Protein AF-A0A6I5CLK4-F1 (afdb_monomer)

Sequence (75 aa):
ELGAPRYEVAEALEKAALEELHSRRPDRVLATNVEFWAAIMLDFAEVPAHMFTSMFTCARTAGWSAHILEQKRTG

Structure (mmCIF, N/CA/C/O backbone):
data_AF-A0A6I5CLK4-F1
#
_entry.id   AF-A0A6I5CLK4-F1
#
loop_
_atom_site.group_PDB
_atom_site.id
_atom_site.type_symbol
_atom_site.label_atom_id
_atom_site.label_alt_id
_atom_site.label_comp_id
_atom_site.label_asym_id
_atom_site.label_entity_id
_atom_site.label_s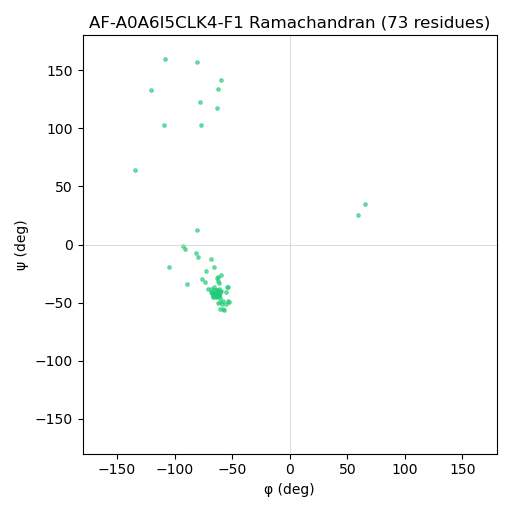eq_id
_atom_site.pdbx_PDB_ins_code
_atom_site.Cartn_x
_atom_site.Cartn_y
_atom_site.Cartn_z
_atom_site.occupancy
_atom_site.B_iso_or_equiv
_atom_site.auth_seq_id
_atom_site.auth_comp_id
_atom_site.auth_asym_id
_atom_site.auth_atom_id
_atom_site.pdbx_PDB_model_num
ATOM 1 N N . GLU A 1 1 ? 1.644 16.357 -16.320 1.00 66.06 1 GLU A N 1
ATOM 2 C CA . GLU A 1 1 ? 1.660 15.000 -15.731 1.00 66.06 1 GLU A CA 1
ATOM 3 C C . GLU A 1 1 ? 3.068 14.683 -15.245 1.00 66.06 1 GLU A C 1
ATOM 5 O O . GLU A 1 1 ? 4.005 15.278 -15.764 1.00 66.06 1 GLU A O 1
ATOM 10 N N . LEU A 1 2 ? 3.222 13.823 -14.232 1.00 72.75 2 LEU A N 1
ATOM 11 C CA . LEU A 1 2 ? 4.515 13.550 -13.579 1.00 72.75 2 LEU A CA 1
ATOM 12 C C . LEU A 1 2 ? 5.419 12.569 -14.352 1.00 72.75 2 LEU A C 1
ATOM 14 O O . LEU A 1 2 ? 6.588 12.446 -14.011 1.00 72.75 2 LEU A O 1
ATOM 18 N N . GLY A 1 3 ? 4.907 11.894 -15.390 1.00 84.12 3 GLY A N 1
ATOM 19 C CA . GLY A 1 3 ? 5.714 11.026 -16.259 1.00 84.12 3 GLY A CA 1
ATOM 20 C C . G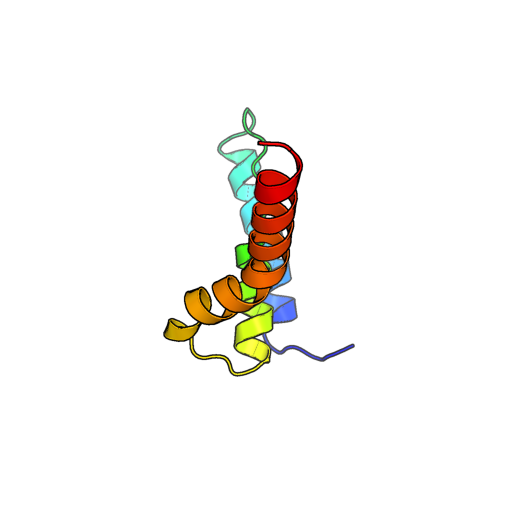LY A 1 3 ? 6.288 9.786 -15.566 1.00 84.12 3 GLY A C 1
ATOM 21 O O . GLY A 1 3 ? 7.406 9.383 -15.875 1.00 84.12 3 GLY A O 1
ATOM 22 N N . ALA A 1 4 ? 5.558 9.194 -14.613 1.00 88.50 4 ALA A N 1
ATOM 23 C CA . ALA A 1 4 ? 6.021 8.017 -13.882 1.00 88.50 4 ALA A CA 1
ATOM 24 C C . ALA A 1 4 ? 6.217 6.817 -14.838 1.00 88.50 4 ALA A C 1
ATOM 26 O O . ALA A 1 4 ? 5.230 6.345 -15.406 1.00 88.50 4 ALA A O 1
ATOM 27 N N . PRO A 1 5 ? 7.442 6.267 -14.997 1.00 92.00 5 PRO A N 1
ATOM 28 C CA . PRO A 1 5 ? 7.737 5.260 -16.027 1.00 92.00 5 PRO A CA 1
ATOM 29 C C . PRO A 1 5 ? 6.908 3.976 -15.925 1.00 92.00 5 PRO A C 1
ATOM 31 O O . PRO A 1 5 ? 6.708 3.279 -16.914 1.00 92.00 5 PRO A O 1
ATOM 34 N N . ARG A 1 6 ? 6.433 3.645 -14.720 1.00 94.94 6 ARG A N 1
ATOM 35 C CA . ARG A 1 6 ? 5.621 2.449 -14.466 1.00 94.94 6 ARG A CA 1
ATOM 36 C C . ARG A 1 6 ? 4.115 2.677 -14.600 1.00 94.94 6 ARG A C 1
ATOM 38 O O . ARG A 1 6 ? 3.378 1.708 -14.460 1.00 94.94 6 ARG A O 1
ATOM 45 N N . TYR A 1 7 ? 3.656 3.905 -14.850 1.00 95.44 7 TYR A N 1
ATOM 46 C CA . TYR A 1 7 ? 2.228 4.235 -14.862 1.00 95.44 7 TYR A CA 1
ATOM 47 C C . TYR A 1 7 ? 1.442 3.393 -15.874 1.00 95.44 7 TYR A C 1
ATOM 49 O O . TYR A 1 7 ? 0.521 2.684 -15.481 1.00 95.44 7 TYR A O 1
ATOM 57 N N . GLU A 1 8 ? 1.853 3.404 -17.146 1.00 96.44 8 GLU A N 1
ATOM 58 C CA . GLU A 1 8 ? 1.144 2.693 -18.222 1.00 96.44 8 GLU A CA 1
ATOM 59 C C . GLU A 1 8 ? 1.062 1.183 -17.953 1.00 96.44 8 GLU A C 1
ATOM 61 O O . GLU A 1 8 ? 0.026 0.549 -18.151 1.00 96.44 8 GLU A O 1
ATOM 66 N N . VAL A 1 9 ? 2.150 0.601 -17.439 1.00 97.31 9 VAL A N 1
ATOM 67 C CA . VAL A 1 9 ? 2.200 -0.824 -17.084 1.00 97.31 9 VAL A CA 1
ATOM 68 C C . VAL A 1 9 ? 1.294 -1.127 -15.889 1.00 97.31 9 VAL A C 1
ATOM 70 O O . VAL A 1 9 ? 0.618 -2.155 -15.885 1.00 97.31 9 VAL A O 1
ATOM 73 N N . ALA A 1 10 ? 1.266 -0.254 -14.880 1.00 97.50 10 ALA A N 1
ATOM 74 C CA . ALA A 1 10 ? 0.421 -0.421 -1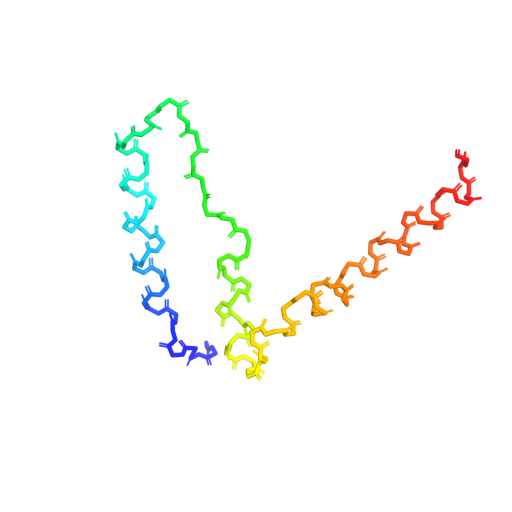3.703 1.00 97.50 10 ALA A CA 1
ATOM 75 C C . ALA A 1 10 ? -1.072 -0.319 -14.050 1.00 97.50 10 ALA A C 1
ATOM 77 O O . ALA A 1 10 ? -1.848 -1.165 -13.616 1.00 97.50 10 ALA A O 1
ATOM 78 N N . GLU A 1 11 ? -1.465 0.645 -14.882 1.00 97.44 11 GLU A N 1
ATOM 79 C CA . GLU A 1 11 ? -2.850 0.812 -15.343 1.00 97.44 11 GLU A CA 1
ATOM 80 C C . GLU A 1 11 ? -3.320 -0.395 -16.173 1.00 97.44 11 GLU A C 1
ATOM 82 O O . GLU A 1 11 ? -4.394 -0.954 -15.933 1.00 97.44 11 GLU A O 1
ATOM 87 N N . ALA A 1 12 ? -2.486 -0.864 -17.110 1.00 98.06 12 ALA A N 1
ATOM 88 C CA . ALA A 1 12 ? -2.793 -2.051 -17.905 1.00 98.06 12 ALA A CA 1
ATOM 89 C C . ALA A 1 12 ? -2.935 -3.311 -17.032 1.00 98.06 12 ALA A C 1
ATOM 91 O O . ALA A 1 12 ? -3.839 -4.124 -17.251 1.00 98.06 12 ALA A O 1
ATOM 92 N N . LEU A 1 13 ? -2.064 -3.465 -16.028 1.00 98.25 13 LEU A N 1
ATOM 93 C CA . LEU A 1 13 ? -2.113 -4.578 -15.082 1.00 98.25 13 LEU A CA 1
ATOM 94 C C . LEU A 1 13 ? -3.359 -4.517 -14.195 1.00 98.25 13 LEU A C 1
ATOM 96 O O . LEU A 1 13 ? -4.008 -5.544 -14.011 1.00 98.25 13 LEU A O 1
ATOM 100 N N . GLU A 1 14 ? -3.701 -3.343 -13.663 1.00 98.25 14 GLU A N 1
ATOM 101 C CA . GLU A 1 14 ? -4.899 -3.136 -12.848 1.00 98.25 14 GLU A CA 1
ATOM 102 C C . GLU A 1 14 ? -6.153 -3.574 -13.609 1.00 98.25 14 GLU A C 1
ATOM 104 O O . GLU A 1 14 ? -6.924 -4.400 -13.116 1.00 98.25 14 GLU A O 1
ATOM 109 N N . LYS A 1 15 ? -6.317 -3.093 -14.845 1.00 98.31 15 LYS A N 1
ATOM 110 C CA . LYS A 1 15 ? -7.464 -3.444 -15.685 1.00 98.31 15 LYS A CA 1
ATOM 111 C C . LYS A 1 15 ? -7.555 -4.952 -15.930 1.00 98.31 15 LYS A C 1
ATOM 113 O O . LYS A 1 15 ? -8.600 -5.549 -15.675 1.00 98.31 15 LYS A O 1
ATOM 118 N N . ALA A 1 16 ? -6.460 -5.573 -16.372 1.00 98.44 16 ALA A N 1
ATOM 119 C CA . ALA A 1 16 ? -6.433 -7.007 -16.656 1.00 98.44 16 ALA A CA 1
ATOM 120 C C . ALA A 1 16 ? -6.682 -7.855 -15.395 1.00 98.44 16 ALA A C 1
ATOM 122 O O . ALA A 1 16 ? -7.397 -8.858 -15.445 1.00 98.44 16 ALA A O 1
ATOM 123 N N . ALA A 1 17 ? -6.126 -7.449 -14.250 1.00 98.00 17 ALA A N 1
ATOM 124 C CA . ALA A 1 17 ? -6.323 -8.142 -12.983 1.00 98.00 17 ALA A CA 1
ATOM 125 C C . ALA A 1 17 ? -7.778 -8.053 -12.508 1.00 98.00 17 ALA A C 1
ATOM 127 O O . ALA A 1 17 ? -8.341 -9.067 -12.104 1.00 98.00 17 ALA A O 1
ATOM 128 N N . LEU A 1 18 ? -8.404 -6.875 -12.579 1.00 98.00 18 LEU A N 1
ATOM 129 C CA . LEU A 1 18 ? -9.803 -6.696 -12.184 1.00 98.00 18 LEU A CA 1
ATOM 130 C C . LEU A 1 18 ? -10.762 -7.480 -13.086 1.00 98.00 18 LEU A C 1
ATOM 132 O O . LEU A 1 18 ? -11.687 -8.113 -12.577 1.00 98.00 18 LEU A O 1
ATOM 136 N N . GLU A 1 19 ? -10.540 -7.477 -14.402 1.00 97.81 19 GLU A N 1
ATOM 137 C CA . GLU A 1 19 ? -11.327 -8.276 -15.352 1.00 97.81 19 GLU A CA 1
ATOM 138 C C . GLU A 1 19 ? -11.252 -9.775 -15.011 1.00 97.81 19 GLU A C 1
ATOM 140 O O . GLU A 1 19 ? -12.283 -10.442 -14.874 1.00 97.81 19 GLU A O 1
ATOM 145 N N . GLU A 1 20 ? -10.044 -10.296 -14.783 1.00 98.06 20 GLU A N 1
ATOM 146 C CA . GLU A 1 20 ? -9.838 -11.707 -14.447 1.00 98.06 20 GLU A CA 1
ATOM 147 C C . GLU A 1 20 ? -10.415 -12.075 -13.071 1.00 98.06 20 GLU A C 1
ATOM 149 O O . GLU A 1 20 ? -11.041 -13.126 -12.903 1.00 98.06 20 GLU A O 1
ATOM 154 N N . LEU A 1 21 ? -10.233 -11.214 -12.066 1.00 97.56 21 LEU A N 1
ATOM 155 C CA . LEU A 1 21 ? -10.735 -11.443 -10.712 1.00 97.56 21 LEU A CA 1
ATOM 156 C C . LEU A 1 21 ? -12.265 -11.458 -10.673 1.00 97.56 21 LEU A C 1
ATOM 158 O O . LEU A 1 21 ? -12.836 -12.355 -10.048 1.00 97.56 21 LEU A O 1
ATOM 162 N N . HIS A 1 22 ? -12.925 -10.536 -11.379 1.00 96.44 22 HIS A N 1
ATOM 163 C CA . HIS A 1 22 ? -14.384 -10.529 -11.499 1.00 96.44 22 HIS A CA 1
ATOM 164 C C . HIS A 1 22 ? -14.910 -11.751 -12.256 1.00 96.44 22 HIS A C 1
ATOM 166 O O . HIS A 1 22 ? -15.911 -12.332 -11.843 1.00 96.44 22 HIS A O 1
ATOM 172 N N . SER A 1 23 ? -14.219 -12.189 -13.314 1.00 97.00 23 SER A N 1
ATOM 173 C CA . SER A 1 23 ? -14.578 -13.408 -14.051 1.00 97.00 23 SER A CA 1
ATOM 174 C C . SER A 1 23 ? -14.512 -14.658 -13.161 1.00 97.00 23 SER A C 1
ATOM 176 O O . SER A 1 23 ? -15.427 -15.483 -13.152 1.00 97.00 23 SER A O 1
ATOM 178 N N . ARG A 1 24 ? -13.455 -14.787 -12.345 1.00 97.69 24 ARG A N 1
ATOM 179 C CA . ARG A 1 24 ? -13.261 -15.945 -11.453 1.00 97.69 24 ARG A CA 1
ATOM 180 C C . ARG A 1 24 ? -14.136 -15.929 -10.203 1.00 97.69 24 ARG A C 1
ATOM 182 O O . ARG A 1 24 ? -14.411 -16.994 -9.648 1.00 97.69 24 ARG A O 1
ATOM 189 N N . ARG A 1 25 ? -14.487 -14.746 -9.697 1.00 96.38 25 ARG A N 1
ATOM 190 C CA . ARG A 1 25 ? -15.209 -14.543 -8.429 1.00 96.38 25 ARG A CA 1
ATOM 191 C C . ARG A 1 25 ? -16.348 -13.531 -8.615 1.00 96.38 25 ARG A C 1
ATOM 193 O O . ARG A 1 25 ? -16.316 -12.472 -7.991 1.00 96.38 25 ARG A O 1
ATOM 200 N N . PRO A 1 26 ? -17.361 -13.841 -9.443 1.00 94.44 26 PRO A N 1
ATOM 201 C CA . PRO A 1 26 ? -18.426 -12.894 -9.783 1.00 94.44 26 PRO A CA 1
ATOM 202 C C . PRO A 1 26 ? -19.312 -12.518 -8.586 1.00 94.44 26 PRO A C 1
ATOM 204 O O . PRO A 1 26 ? -19.999 -11.502 -8.611 1.00 94.44 26 PRO A O 1
ATOM 207 N N . ASP A 1 27 ? -19.298 -13.327 -7.527 1.00 96.75 27 ASP A N 1
ATOM 208 C CA . ASP A 1 27 ? -20.017 -13.110 -6.273 1.00 96.75 27 ASP A CA 1
ATOM 209 C C . ASP A 1 27 ? -19.294 -12.155 -5.305 1.00 96.75 27 ASP A C 1
ATOM 211 O O . ASP A 1 27 ? -19.852 -11.789 -4.269 1.00 96.75 27 ASP A O 1
ATOM 215 N N . ARG A 1 28 ? -18.055 -11.744 -5.613 1.00 94.56 28 ARG A N 1
ATOM 216 C CA . ARG A 1 28 ? -17.246 -10.868 -4.759 1.00 94.56 28 ARG A CA 1
ATOM 217 C C . ARG A 1 28 ? -16.862 -9.585 -5.478 1.00 94.56 28 ARG A C 1
ATOM 219 O O . ARG A 1 28 ? -16.327 -9.607 -6.579 1.00 94.56 28 ARG A O 1
ATOM 226 N N . VAL A 1 29 ? -17.037 -8.463 -4.786 1.00 93.00 29 VAL A N 1
ATOM 227 C CA . VAL A 1 29 ? -16.496 -7.174 -5.225 1.00 93.00 29 VAL A CA 1
ATOM 228 C C . VAL A 1 29 ? -15.001 -7.162 -4.920 1.00 93.00 29 VAL A C 1
ATOM 230 O O . VAL A 1 29 ? -14.597 -7.026 -3.764 1.00 93.00 29 VAL A O 1
ATOM 233 N N . LEU A 1 30 ? -14.184 -7.354 -5.954 1.00 95.38 30 LEU A N 1
ATOM 234 C CA . LEU A 1 30 ? -12.728 -7.313 -5.869 1.00 95.38 30 LEU A CA 1
ATOM 235 C C . LEU A 1 30 ? -12.253 -6.044 -6.571 1.00 95.38 30 LEU A C 1
ATOM 237 O O . LEU A 1 30 ? -12.241 -5.972 -7.792 1.00 95.38 30 LEU A O 1
ATOM 241 N N . ALA A 1 31 ? -11.894 -5.037 -5.780 1.00 96.19 31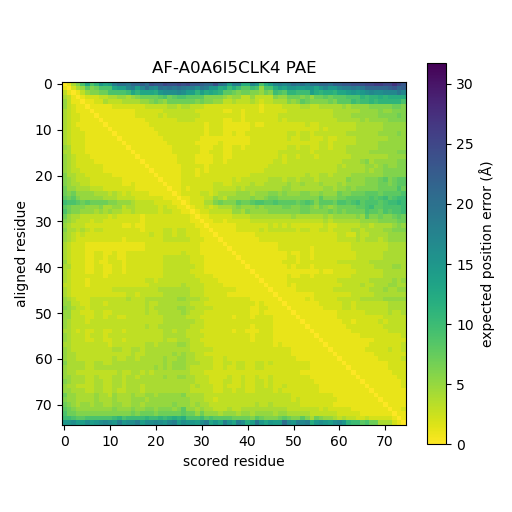 ALA A N 1
ATOM 242 C CA . ALA A 1 31 ? -11.369 -3.764 -6.259 1.00 96.19 31 ALA A CA 1
ATOM 243 C C . ALA A 1 31 ? -9.875 -3.642 -5.942 1.00 96.19 31 ALA A C 1
ATOM 245 O O . ALA A 1 31 ? -9.365 -4.311 -5.037 1.00 96.19 31 ALA A O 1
ATOM 246 N N . THR A 1 32 ? -9.186 -2.761 -6.662 1.00 97.50 32 THR A N 1
ATOM 247 C CA . THR A 1 32 ? -7.785 -2.449 -6.388 1.00 97.50 32 THR A CA 1
ATOM 248 C C . THR A 1 32 ? -7.644 -1.848 -5.002 1.00 97.50 32 THR A C 1
ATOM 250 O O . THR A 1 32 ? -8.394 -0.954 -4.604 1.00 97.50 32 THR A O 1
ATOM 253 N N . ASN A 1 33 ? -6.665 -2.343 -4.257 1.00 96.94 33 ASN A N 1
ATOM 254 C CA . ASN A 1 33 ? -6.326 -1.784 -2.965 1.00 96.94 33 ASN A CA 1
ATOM 255 C C . ASN A 1 33 ? -5.442 -0.538 -3.126 1.00 96.94 33 ASN A C 1
ATOM 257 O O . ASN A 1 33 ? -4.753 -0.353 -4.128 1.00 96.94 33 ASN A O 1
ATOM 261 N N . VAL A 1 34 ? -5.444 0.335 -2.120 1.00 97.00 34 VAL A N 1
ATOM 262 C CA . VAL A 1 34 ? -4.646 1.569 -2.166 1.00 97.00 34 VAL A CA 1
ATOM 263 C C . VAL A 1 34 ? -3.143 1.275 -2.245 1.00 97.00 34 VAL A C 1
ATOM 265 O O . VAL A 1 34 ? -2.385 2.055 -2.820 1.00 97.00 34 VAL A O 1
ATOM 268 N N . GLU A 1 35 ? -2.704 0.131 -1.710 1.00 95.94 35 GLU A N 1
ATOM 269 C CA . GLU A 1 35 ? -1.304 -0.283 -1.694 1.00 95.94 35 GLU A CA 1
ATOM 270 C C . GLU A 1 35 ? -0.723 -0.474 -3.099 1.00 95.94 35 GLU A C 1
ATOM 272 O O . GLU A 1 35 ? 0.460 -0.191 -3.289 1.00 95.94 35 GLU A O 1
ATOM 277 N N . PHE A 1 36 ? -1.532 -0.893 -4.082 1.00 97.69 36 PHE A N 1
ATOM 278 C CA . PHE A 1 36 ? -1.091 -1.051 -5.470 1.00 97.69 36 PHE A CA 1
ATOM 279 C C . PHE A 1 36 ? -0.526 0.261 -6.026 1.00 97.69 36 PHE A C 1
ATOM 281 O O . PHE A 1 36 ? 0.640 0.332 -6.416 1.00 97.69 36 PHE A O 1
ATOM 288 N N . TRP A 1 37 ? -1.322 1.330 -5.980 1.00 97.31 37 TRP A N 1
ATOM 289 C CA . TRP A 1 37 ? -0.905 2.644 -6.467 1.00 97.31 37 TRP A CA 1
ATOM 290 C C . TRP A 1 37 ? 0.102 3.323 -5.535 1.00 97.31 37 TRP A C 1
ATOM 292 O O . TRP A 1 37 ? 1.007 4.009 -6.011 1.00 97.31 37 TRP A O 1
ATOM 302 N N . ALA A 1 38 ? 0.018 3.088 -4.221 1.00 96.75 38 ALA A N 1
ATOM 303 C CA . ALA A 1 38 ? 1.017 3.585 -3.278 1.00 96.75 38 ALA A CA 1
ATOM 304 C C . ALA A 1 38 ? 2.422 3.037 -3.586 1.00 96.75 38 ALA A C 1
ATOM 306 O O . ALA A 1 38 ? 3.392 3.789 -3.523 1.00 96.75 38 ALA A O 1
ATOM 307 N N . ALA A 1 39 ? 2.544 1.759 -3.961 1.00 96.00 39 ALA A N 1
ATOM 308 C CA . ALA A 1 39 ? 3.825 1.162 -4.331 1.00 96.00 39 ALA A CA 1
ATOM 309 C C . ALA A 1 39 ? 4.426 1.813 -5.586 1.00 96.00 39 ALA A C 1
ATOM 311 O O . ALA A 1 39 ? 5.611 2.136 -5.588 1.00 96.00 39 ALA A O 1
ATOM 312 N N . ILE A 1 40 ? 3.611 2.070 -6.618 1.00 96.44 40 ILE A N 1
ATOM 313 C CA . ILE A 1 40 ? 4.055 2.751 -7.847 1.00 96.44 40 ILE A CA 1
ATOM 314 C C . ILE A 1 40 ? 4.523 4.180 -7.553 1.00 96.44 40 ILE A C 1
ATOM 316 O O . ILE A 1 40 ? 5.568 4.602 -8.044 1.00 96.44 40 ILE A O 1
ATOM 320 N N . MET A 1 41 ? 3.780 4.914 -6.722 1.00 95.75 41 MET A N 1
ATOM 321 C CA . MET A 1 41 ? 4.129 6.284 -6.342 1.00 95.75 41 MET A CA 1
ATOM 322 C C . MET A 1 41 ? 5.418 6.355 -5.515 1.00 95.75 41 MET A C 1
ATOM 324 O O . MET A 1 41 ? 6.238 7.242 -5.739 1.00 95.75 41 MET A O 1
ATOM 328 N N . LEU A 1 42 ? 5.608 5.434 -4.566 1.00 96.69 42 LEU A N 1
ATOM 329 C CA . LEU A 1 42 ? 6.810 5.390 -3.731 1.00 96.69 42 LEU A CA 1
ATOM 330 C C . LEU A 1 42 ? 8.044 4.930 -4.520 1.00 96.69 42 LEU A C 1
ATOM 332 O O . LEU A 1 42 ? 9.112 5.504 -4.332 1.00 96.69 42 LEU A O 1
ATOM 336 N N . ASP A 1 43 ? 7.896 3.965 -5.432 1.00 95.81 43 ASP A N 1
ATOM 337 C CA . ASP A 1 43 ? 8.966 3.557 -6.355 1.00 95.81 43 ASP A CA 1
ATOM 338 C C . ASP A 1 43 ? 9.384 4.721 -7.265 1.00 95.81 43 ASP A C 1
ATOM 340 O O . ASP A 1 43 ? 10.573 4.999 -7.401 1.00 95.81 43 ASP A O 1
ATOM 344 N N . PHE A 1 44 ? 8.416 5.471 -7.808 1.00 96.25 44 PHE A N 1
ATOM 345 C CA . PHE A 1 44 ? 8.695 6.680 -8.590 1.00 96.25 44 PHE A CA 1
ATOM 346 C C . PHE A 1 44 ? 9.411 7.767 -7.773 1.00 96.25 44 PHE A C 1
ATOM 348 O O . PHE A 1 44 ? 10.251 8.484 -8.308 1.00 96.25 44 PHE A O 1
ATOM 355 N N . ALA A 1 45 ? 9.116 7.869 -6.476 1.00 96.06 45 ALA A N 1
ATOM 356 C CA . ALA A 1 45 ? 9.806 8.762 -5.546 1.00 96.06 45 ALA A CA 1
ATOM 357 C C . ALA A 1 45 ? 11.156 8.208 -5.040 1.00 96.06 45 ALA A C 1
ATOM 359 O O . ALA A 1 45 ? 11.696 8.731 -4.066 1.00 96.06 45 ALA A O 1
ATOM 360 N N . GLU A 1 46 ? 11.681 7.147 -5.665 1.00 96.62 46 GLU A N 1
ATOM 361 C CA . GLU A 1 46 ? 12.950 6.488 -5.329 1.00 96.62 46 GLU A CA 1
ATOM 362 C C . GLU A 1 46 ? 13.013 5.949 -3.888 1.00 96.62 46 GLU A C 1
ATOM 364 O O . GLU A 1 46 ? 14.089 5.769 -3.312 1.00 96.62 46 GLU A O 1
ATOM 369 N N . VAL A 1 47 ? 11.859 5.647 -3.284 1.00 97.62 47 VAL A N 1
ATOM 370 C CA . VAL A 1 47 ? 11.797 5.048 -1.949 1.00 97.62 47 VAL A CA 1
ATOM 371 C C . VAL A 1 47 ? 12.114 3.551 -2.046 1.00 97.62 47 VAL A C 1
ATOM 373 O O . VAL A 1 47 ? 11.393 2.810 -2.718 1.00 97.62 47 VAL A O 1
ATOM 376 N N . PRO A 1 48 ? 13.133 3.045 -1.326 1.00 97.56 48 PRO A N 1
ATOM 377 C CA . PRO A 1 48 ? 13.436 1.619 -1.304 1.00 97.56 48 PRO A CA 1
ATOM 378 C C . PRO A 1 48 ? 12.263 0.786 -0.773 1.00 97.56 48 PRO A C 1
ATOM 380 O O . PRO A 1 48 ? 11.640 1.143 0.226 1.00 97.56 48 PRO A O 1
ATOM 383 N N . ALA A 1 49 ? 12.020 -0.391 -1.357 1.00 96.69 49 ALA A N 1
ATOM 384 C CA . ALA A 1 49 ? 10.889 -1.251 -0.982 1.00 96.69 49 ALA A CA 1
ATOM 385 C C . ALA A 1 49 ? 10.832 -1.594 0.522 1.00 96.69 49 ALA A C 1
ATOM 387 O O . ALA A 1 49 ? 9.758 -1.616 1.120 1.00 96.69 49 ALA A O 1
ATOM 388 N N . HIS A 1 50 ? 11.985 -1.799 1.171 1.00 97.94 50 HIS A N 1
ATOM 389 C CA . HIS A 1 50 ? 12.049 -2.092 2.609 1.00 97.94 50 HIS A CA 1
ATOM 390 C C . HIS A 1 50 ? 11.631 -0.905 3.502 1.00 97.94 50 HIS A C 1
ATOM 392 O O . HIS A 1 50 ? 11.400 -1.092 4.694 1.00 97.94 50 HIS A O 1
ATOM 398 N N . MET A 1 51 ? 11.504 0.304 2.943 1.00 98.31 51 MET A N 1
ATOM 399 C CA . MET A 1 51 ? 11.019 1.500 3.637 1.00 98.31 51 MET A CA 1
ATOM 400 C C . MET A 1 51 ? 9.507 1.723 3.490 1.00 98.31 51 MET A C 1
ATOM 402 O O . MET A 1 51 ? 8.990 2.669 4.084 1.00 98.31 51 MET A O 1
ATOM 406 N N . PHE A 1 52 ? 8.774 0.872 2.759 1.00 96.44 52 PHE A N 1
ATOM 407 C CA . PHE A 1 52 ? 7.329 1.042 2.541 1.00 96.44 52 PHE A CA 1
ATOM 408 C C . PHE A 1 52 ? 6.558 1.206 3.861 1.00 96.44 52 PHE A C 1
ATOM 410 O O . PHE A 1 52 ? 5.817 2.172 4.042 1.00 96.44 52 PHE A O 1
ATOM 417 N N . THR A 1 53 ? 6.800 0.316 4.829 1.00 97.06 53 THR A N 1
ATOM 418 C CA . THR A 1 53 ? 6.170 0.373 6.159 1.00 97.06 53 THR A CA 1
ATOM 419 C C . THR A 1 53 ? 6.51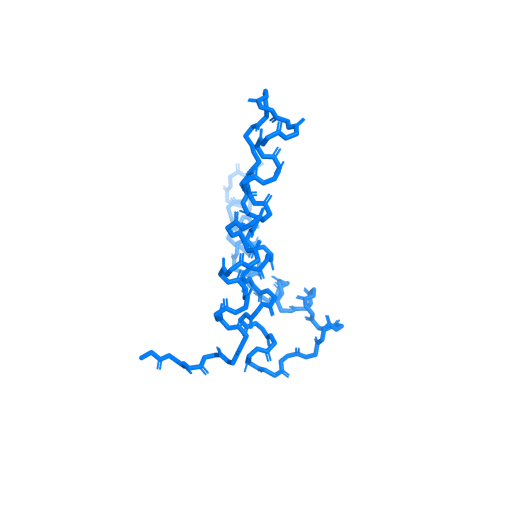9 1.660 6.904 1.00 97.06 53 THR A C 1
ATOM 421 O O . THR A 1 53 ? 5.657 2.241 7.566 1.00 97.06 53 THR A O 1
ATOM 424 N N . SER A 1 54 ? 7.757 2.141 6.784 1.00 98.25 54 SER A N 1
ATOM 425 C CA . SER A 1 54 ? 8.188 3.399 7.400 1.00 98.25 54 SER A CA 1
ATOM 426 C C . SER A 1 54 ? 7.442 4.593 6.804 1.00 98.25 54 SER A C 1
ATOM 428 O O . SER A 1 54 ? 6.909 5.408 7.553 1.00 98.25 54 SER A O 1
ATOM 430 N N . MET A 1 55 ? 7.306 4.659 5.476 1.00 98.25 55 MET A N 1
ATOM 431 C CA . MET A 1 55 ? 6.541 5.719 4.805 1.00 98.25 55 MET A CA 1
ATOM 432 C C . MET A 1 55 ? 5.053 5.671 5.161 1.00 98.25 55 MET A C 1
ATOM 434 O O . MET A 1 55 ? 4.444 6.703 5.449 1.00 98.25 55 MET A O 1
ATOM 438 N N . PHE A 1 56 ? 4.476 4.470 5.219 1.00 96.62 56 PHE A N 1
ATOM 439 C CA . PHE A 1 56 ? 3.100 4.280 5.667 1.00 96.62 56 PHE A CA 1
ATOM 440 C C . PHE A 1 56 ? 2.911 4.758 7.115 1.00 96.62 56 PHE A C 1
ATOM 442 O O . PHE A 1 56 ? 1.948 5.460 7.428 1.00 96.62 56 PHE A O 1
ATOM 449 N N .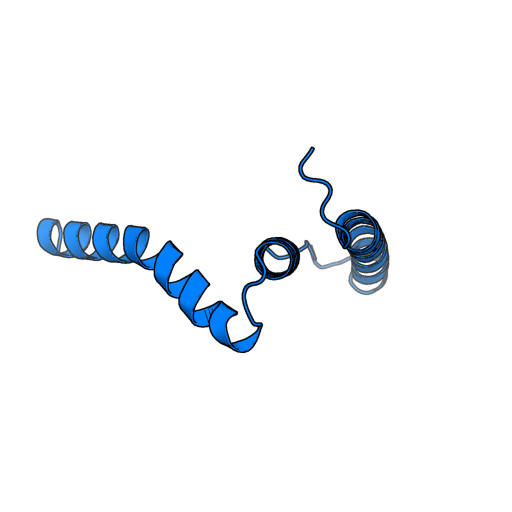 THR A 1 57 ? 3.871 4.455 7.992 1.00 98.12 57 THR A N 1
ATOM 450 C CA . THR A 1 57 ? 3.888 4.915 9.387 1.00 98.12 57 THR A CA 1
ATOM 451 C C . THR A 1 57 ? 3.928 6.439 9.461 1.00 98.12 57 THR A C 1
ATOM 453 O O . THR A 1 57 ? 3.124 7.026 10.185 1.00 98.12 57 THR A O 1
ATOM 456 N N . CYS A 1 58 ? 4.783 7.098 8.668 1.00 98.12 58 CYS A N 1
ATOM 457 C CA . CYS A 1 58 ? 4.826 8.558 8.580 1.00 98.12 58 CYS A CA 1
ATOM 458 C C . CYS A 1 58 ? 3.446 9.144 8.249 1.00 98.12 58 CYS A C 1
ATOM 460 O O . CYS A 1 58 ? 2.981 10.023 8.972 1.00 98.12 58 CYS A O 1
ATOM 462 N N . ALA A 1 59 ? 2.746 8.618 7.238 1.00 97.00 59 ALA A N 1
ATOM 463 C CA . ALA A 1 59 ? 1.401 9.079 6.883 1.00 97.00 59 ALA A CA 1
ATOM 464 C C . ALA A 1 59 ? 0.368 8.831 8.001 1.00 97.00 59 ALA A C 1
ATOM 466 O O . ALA A 1 59 ? -0.494 9.670 8.273 1.00 97.00 59 ALA A O 1
ATOM 467 N N . ARG A 1 60 ? 0.455 7.686 8.690 1.00 98.06 60 ARG A N 1
ATOM 468 C CA . ARG A 1 60 ? -0.481 7.319 9.763 1.00 98.06 60 ARG A CA 1
ATOM 469 C C . ARG A 1 60 ? -0.309 8.114 11.050 1.00 98.06 60 ARG A C 1
ATOM 471 O O . ARG A 1 60 ? -1.290 8.243 11.785 1.00 98.06 60 ARG A O 1
ATOM 478 N N . THR A 1 61 ? 0.864 8.696 11.302 1.00 98.50 61 THR A N 1
ATOM 479 C CA . THR A 1 61 ? 1.117 9.496 12.515 1.00 98.50 61 THR A CA 1
ATOM 480 C C . THR A 1 61 ? 0.096 10.614 12.720 1.00 98.50 61 THR A C 1
ATOM 482 O O . THR 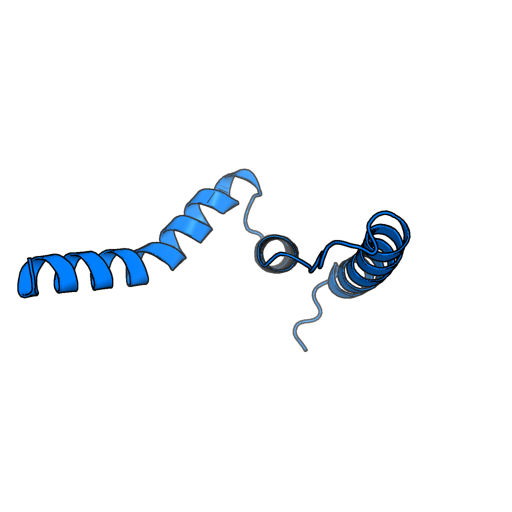A 1 61 ? -0.316 10.843 13.856 1.00 98.50 61 THR A O 1
ATOM 485 N N . ALA A 1 62 ? -0.382 11.256 11.648 1.00 98.38 62 ALA A N 1
ATOM 486 C CA . ALA A 1 62 ? -1.401 12.299 11.731 1.00 98.38 62 ALA A CA 1
ATOM 487 C C . ALA A 1 62 ? -2.724 11.758 12.300 1.00 98.38 62 ALA A C 1
ATOM 489 O O . ALA A 1 62 ? -3.260 12.298 13.267 1.00 98.38 62 ALA A O 1
ATOM 490 N N . GLY A 1 63 ? -3.217 10.646 11.746 1.00 98.44 63 GLY A N 1
ATOM 491 C CA . GLY A 1 63 ? -4.458 10.014 12.196 1.00 98.44 63 GLY A CA 1
ATOM 492 C C . GLY A 1 63 ? -4.342 9.414 13.597 1.00 98.44 63 GLY A C 1
ATOM 493 O O . GLY A 1 63 ? -5.249 9.573 14.407 1.00 98.44 63 GLY A O 1
ATOM 494 N N . TRP A 1 64 ? -3.223 8.757 13.912 1.00 98.69 64 TRP A N 1
ATOM 495 C CA . TRP A 1 64 ? -2.997 8.223 15.257 1.00 98.69 64 TRP A CA 1
ATOM 496 C C . TRP A 1 64 ? -2.923 9.331 16.300 1.00 98.69 64 TRP A C 1
ATOM 498 O O . TRP A 1 64 ? -3.557 9.219 17.342 1.00 98.69 64 TRP A O 1
ATOM 508 N N . SER A 1 65 ? -2.220 10.425 16.005 1.00 98.69 65 SER A N 1
ATOM 509 C CA . SER A 1 65 ? -2.153 11.578 16.906 1.00 98.69 65 SER A CA 1
ATOM 510 C C . SER A 1 65 ? -3.533 12.200 17.118 1.00 98.69 65 SER A C 1
ATOM 512 O O . SER A 1 65 ? -3.885 12.523 18.251 1.00 98.69 65 SER A O 1
ATOM 514 N N . ALA A 1 66 ? -4.340 12.317 16.057 1.00 98.69 66 ALA A N 1
ATOM 515 C CA . ALA A 1 66 ? -5.711 12.807 16.156 1.00 98.69 66 ALA A CA 1
ATOM 516 C C . ALA A 1 66 ? -6.572 11.919 17.068 1.00 98.69 66 ALA A C 1
ATOM 518 O O . ALA A 1 66 ? -7.179 12.436 18.004 1.00 98.69 66 ALA A O 1
ATOM 519 N N . HIS A 1 67 ? -6.555 10.596 16.871 1.00 98.50 67 HIS A N 1
ATOM 520 C CA . HIS A 1 67 ? -7.301 9.667 17.725 1.00 98.50 67 HIS A CA 1
ATOM 521 C C . HIS A 1 67 ? -6.784 9.629 19.166 1.00 98.50 67 HIS A C 1
ATOM 523 O O . HIS A 1 67 ? -7.580 9.552 20.092 1.00 98.50 67 HIS A O 1
ATOM 529 N N . ILE A 1 68 ? -5.473 9.740 19.397 1.00 98.62 68 ILE A N 1
ATOM 530 C CA . ILE A 1 68 ? -4.917 9.841 20.756 1.00 98.62 68 ILE A CA 1
ATOM 531 C C . IL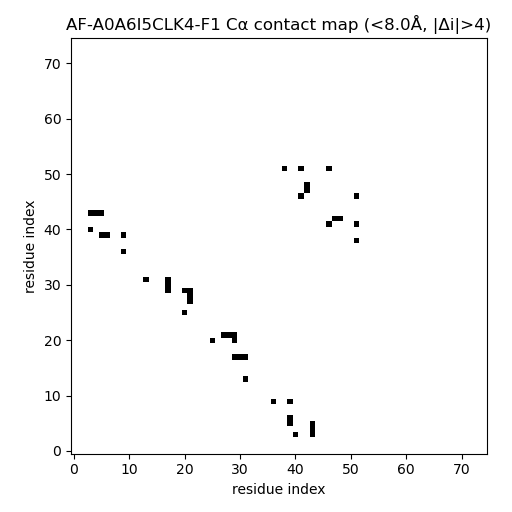E A 1 68 ? -5.446 11.097 21.462 1.00 98.62 68 ILE A C 1
ATOM 533 O O . ILE A 1 68 ? -5.815 11.047 22.636 1.00 98.62 68 ILE A O 1
ATOM 537 N N . LEU A 1 69 ? -5.491 12.232 20.761 1.00 98.62 69 LEU A N 1
ATOM 538 C CA . LEU A 1 69 ? -6.019 13.480 21.312 1.00 98.62 69 LEU A CA 1
ATOM 539 C C . LEU A 1 69 ? -7.531 13.421 21.540 1.00 98.62 69 LEU A C 1
ATOM 541 O O . LEU A 1 69 ? -8.003 13.969 22.535 1.00 98.62 69 LEU A O 1
ATOM 545 N N . GLU A 1 70 ? -8.272 12.775 20.642 1.00 98.69 70 GLU A N 1
ATOM 546 C CA . GLU A 1 70 ? -9.700 12.495 20.793 1.00 98.69 70 GLU A CA 1
ATOM 547 C C . GLU A 1 70 ? -9.949 11.631 22.031 1.00 98.69 70 GLU A C 1
ATOM 549 O O . GLU A 1 70 ? -10.607 12.100 22.956 1.00 98.69 70 GLU A O 1
ATOM 554 N N . GLN A 1 71 ? -9.299 10.468 22.130 1.00 98.56 71 GLN A N 1
ATOM 555 C CA . GLN A 1 71 ? -9.394 9.556 23.273 1.00 98.56 71 GLN A CA 1
ATOM 556 C C . GLN A 1 71 ? -9.047 10.257 24.594 1.00 98.56 71 GLN A C 1
ATOM 558 O O . GLN A 1 71 ? -9.720 10.078 25.606 1.00 98.56 71 GLN A O 1
ATOM 563 N N . LYS A 1 72 ? -8.019 11.119 24.601 1.00 98.12 72 LYS A N 1
ATOM 564 C CA . LYS A 1 72 ? -7.652 11.921 25.780 1.00 98.12 72 LYS A CA 1
ATOM 565 C C . LYS A 1 72 ? -8.756 12.902 26.202 1.00 98.12 72 LYS A C 1
ATOM 567 O O . LYS A 1 72 ? -8.806 13.280 27.371 1.00 98.12 72 LYS A O 1
ATOM 572 N N . ARG A 1 73 ? -9.579 13.382 25.266 1.00 97.81 73 ARG A N 1
ATOM 573 C CA . ARG A 1 73 ? -10.665 14.343 25.521 1.00 97.81 73 ARG A CA 1
ATOM 574 C C . ARG A 1 73 ? -11.982 13.658 25.878 1.00 97.81 73 ARG A C 1
ATOM 576 O O . ARG A 1 73 ? -12.730 14.234 26.661 1.00 97.81 73 ARG A O 1
ATOM 583 N N . THR A 1 74 ? -12.269 12.491 25.304 1.00 97.56 74 THR A N 1
ATOM 584 C CA . THR A 1 74 ? -13.584 11.837 25.406 1.00 97.56 74 THR A CA 1
ATOM 585 C C . THR A 1 74 ? -13.627 10.640 26.350 1.00 97.56 74 THR A C 1
ATOM 587 O O . THR A 1 74 ? -14.720 10.295 26.797 1.00 97.56 74 THR A O 1
ATOM 590 N N . GLY A 1 75 ? -12.477 10.044 26.688 1.00 75.12 75 GLY A N 1
ATOM 591 C CA . GLY A 1 75 ? -12.427 8.722 27.327 1.00 75.12 75 GLY A CA 1
ATOM 592 C C . GLY A 1 75 ? -12.704 7.607 26.333 1.00 75.12 75 GLY A C 1
ATOM 593 O O . GLY A 1 75 ? -12.802 6.453 26.799 1.00 75.12 75 GLY A O 1
#

Mean predicted aligned error: 3.53 Å

pLDDT: mean 95.85, std 5.52, range [66.06, 98.69]

Secondary structure (DSSP, 8-state):
----TTHHHHHHHHHHHHHHHHHH-TTS-----HHHHHHHHHHHTT--GGGHHHHHHHHHHHHHHHHHHHHHHH-

Solvent-accessible surface area (backbone atoms only — not comparable to full-atom values): 4588 Å² total; per-residue (Å²): 133,90,77,56,90,58,47,70,61,50,54,54,48,51,53,54,49,42,56,51,48,40,70,77,35,75,93,48,94,71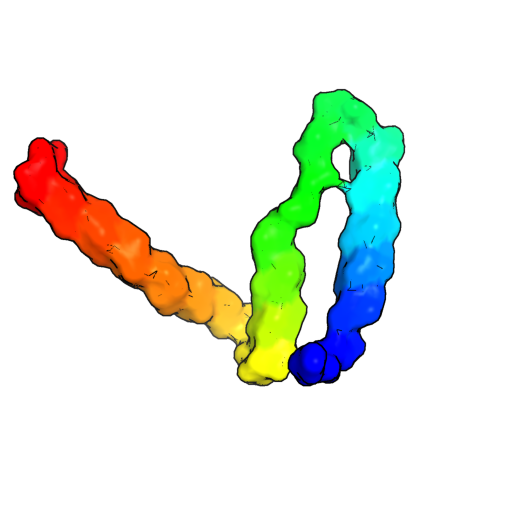,72,88,57,72,65,62,60,49,50,55,54,38,50,69,68,70,48,58,78,92,44,49,67,57,55,52,47,62,65,44,47,60,59,52,51,50,52,52,55,47,45,74,72,75,107

Radius of gyration: 17.34 Å; Cα contacts (8 Å, |Δi|>4): 23; chains: 1; bounding box: 34×31×46 Å

Foldseek 3Di:
DLPQVCVVVLVVCQVVVLVVCCVVCVVDDDHDDPVSVLVSVCVSVVNDPVCSVVVVVVVCVVVVVVVVVVVVVPD